Protein AF-K0RJ34-F1 (afdb_monomer_lite)

Foldseek 3Di:
DVVLLQVLCVLVVHDPVVVVVCCVVPVVVSVVSSVVSVLVVLCCCCPPVVNPPSHDHPDDPCVVVDDDDDDPVVVVVVVVVVVVVVVVVVVVVVVVVVVVVVD

Organism: Thalassiosira oceanica (NCBI:txid159749)

Secondary structure (DSSP, 8-state):
-HHHHHHHHHHTT--HHHHHHHHHH-HHHHHHHHHHHHHHHHHHHHHTS--TTTS-----GGGGG------HHHHHHHHHHHHHHHHHHHHHHHHHHHHHHH-

Structure (mmCIF, N/CA/C/O backbone):
data_AF-K0RJ34-F1
#
_entry.id   AF-K0RJ34-F1
#
loop_
_atom_site.group_PDB
_atom_site.id
_atom_site.type_symbol
_atom_site.label_atom_id
_atom_site.label_alt_id
_atom_site.label_comp_id
_atom_site.label_asym_id
_atom_site.label_entity_id
_atom_site.label_seq_id
_atom_site.pdbx_PDB_ins_code
_atom_site.Cartn_x
_atom_site.Cartn_y
_atom_site.Cartn_z
_atom_site.occupancy
_atom_site.B_iso_or_equiv
_atom_site.auth_seq_id
_atom_site.auth_comp_id
_atom_site.auth_asym_id
_atom_site.auth_atom_id
_atom_site.pdbx_PDB_model_num
ATOM 1 N N . VAL A 1 1 ? 20.008 11.654 -19.890 1.00 55.69 1 VAL A N 1
ATOM 2 C CA . VAL A 1 1 ? 18.585 12.083 -19.846 1.00 55.69 1 VAL A CA 1
ATOM 3 C C . VAL A 1 1 ? 17.799 11.533 -21.032 1.00 55.69 1 VAL A C 1
ATOM 5 O O . VAL A 1 1 ? 16.874 10.769 -20.804 1.00 55.69 1 VAL A O 1
ATOM 8 N N . PHE A 1 2 ? 18.219 11.801 -22.274 1.00 65.50 2 PHE A N 1
ATOM 9 C CA 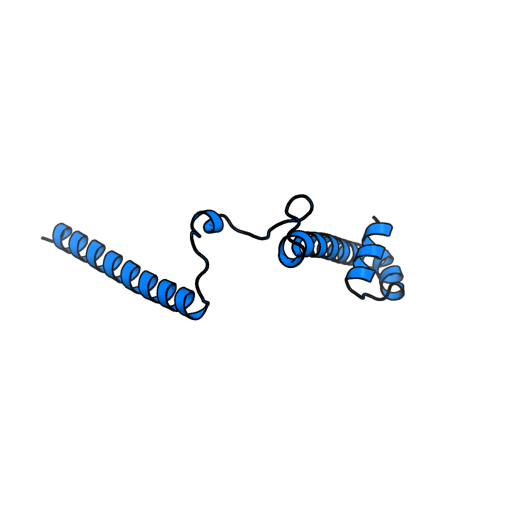. PHE A 1 2 ? 17.545 11.323 -23.494 1.00 65.50 2 PHE A CA 1
ATOM 10 C C . PHE A 1 2 ? 17.336 9.797 -23.563 1.00 65.50 2 PHE A C 1
ATOM 12 O O . PHE A 1 2 ? 16.220 9.341 -23.777 1.00 65.50 2 PHE A O 1
ATOM 19 N N . TYR A 1 3 ? 18.377 9.001 -23.289 1.00 67.19 3 TYR A N 1
ATOM 20 C CA . TYR A 1 3 ? 18.282 7.531 -23.286 1.00 67.19 3 TYR A CA 1
ATOM 21 C C . TYR A 1 3 ? 17.238 6.997 -22.288 1.00 67.19 3 TYR A C 1
ATOM 23 O O . TYR A 1 3 ? 16.450 6.121 -22.624 1.00 67.19 3 TYR A O 1
ATOM 31 N N . ARG A 1 4 ? 17.176 7.583 -21.082 1.00 64.12 4 ARG A N 1
ATOM 32 C CA . ARG A 1 4 ? 16.194 7.208 -20.051 1.00 64.12 4 ARG A CA 1
ATOM 33 C C . ARG A 1 4 ? 14.765 7.570 -20.455 1.00 64.12 4 ARG A C 1
ATOM 35 O O . ARG A 1 4 ? 13.864 6.779 -20.224 1.00 64.12 4 ARG A O 1
ATOM 42 N N . ALA A 1 5 ? 14.568 8.727 -21.090 1.00 65.25 5 ALA A N 1
ATOM 43 C CA . ALA A 1 5 ? 13.263 9.117 -21.621 1.00 65.25 5 ALA A CA 1
ATOM 44 C C . ALA A 1 5 ? 12.802 8.177 -22.748 1.00 65.25 5 ALA A C 1
ATOM 46 O O . ALA A 1 5 ? 11.640 7.788 -22.784 1.00 65.25 5 ALA A O 1
ATOM 47 N N . LEU A 1 6 ? 13.722 7.756 -23.622 1.00 69.88 6 LEU A N 1
ATOM 48 C CA . LEU A 1 6 ? 13.436 6.810 -24.701 1.00 69.88 6 LEU A CA 1
ATOM 49 C C . LEU A 1 6 ? 13.110 5.401 -24.181 1.00 69.88 6 LEU A C 1
ATOM 51 O O . LEU A 1 6 ? 12.235 4.727 -24.718 1.00 69.88 6 LEU A O 1
ATOM 55 N N . GLN A 1 7 ? 13.810 4.957 -23.137 1.00 73.69 7 GLN A N 1
ATOM 56 C CA . GLN A 1 7 ? 13.561 3.669 -22.499 1.00 73.69 7 GLN A CA 1
ATOM 57 C C . GLN A 1 7 ? 12.222 3.668 -21.751 1.00 73.69 7 GLN A C 1
ATOM 59 O O . GLN A 1 7 ? 11.407 2.786 -21.995 1.00 73.69 7 GLN A O 1
ATOM 64 N N . ALA A 1 8 ? 11.945 4.702 -20.949 1.00 67.19 8 ALA A N 1
ATOM 65 C CA . ALA A 1 8 ? 10.665 4.863 -20.256 1.00 67.19 8 ALA A CA 1
ATOM 66 C C . ALA A 1 8 ? 9.477 4.900 -21.231 1.00 67.19 8 ALA A C 1
ATOM 68 O O . ALA A 1 8 ? 8.455 4.271 -20.985 1.00 67.19 8 ALA A O 1
ATOM 69 N N . ALA A 1 9 ? 9.635 5.572 -22.373 1.00 69.69 9 ALA A N 1
ATOM 70 C CA . ALA A 1 9 ? 8.628 5.610 -23.425 1.00 69.69 9 ALA A CA 1
ATOM 71 C C . ALA A 1 9 ? 8.290 4.237 -24.006 1.00 69.69 9 ALA A C 1
ATOM 73 O O . ALA A 1 9 ? 7.123 3.959 -24.251 1.00 69.69 9 ALA A O 1
ATOM 74 N N . ARG A 1 10 ? 9.293 3.372 -24.205 1.00 70.88 10 ARG A N 1
ATOM 75 C CA . ARG A 1 10 ? 9.062 1.992 -24.653 1.00 70.88 10 ARG A CA 1
ATOM 76 C C . ARG A 1 10 ? 8.368 1.156 -23.585 1.00 70.88 10 ARG A C 1
ATOM 78 O O . ARG A 1 10 ? 7.472 0.400 -23.926 1.00 70.88 10 ARG A O 1
ATOM 85 N N . THR A 1 11 ? 8.749 1.311 -22.319 1.00 69.19 11 THR A N 1
ATOM 86 C CA . THR A 1 11 ? 8.097 0.612 -21.199 1.00 69.19 11 THR A CA 1
ATOM 87 C C . THR A 1 11 ? 6.635 1.045 -21.024 1.00 69.19 11 THR A C 1
ATOM 89 O O . THR A 1 11 ? 5.814 0.256 -20.576 1.00 69.19 11 THR A O 1
ATOM 92 N N . MET A 1 12 ? 6.297 2.279 -21.412 1.00 67.44 12 MET A N 1
ATOM 93 C CA . MET A 1 12 ? 4.936 2.833 -21.375 1.00 67.44 12 MET A CA 1
ATOM 94 C C . MET A 1 12 ? 4.148 2.705 -22.689 1.00 67.44 12 MET A C 1
ATOM 96 O O . MET A 1 12 ? 3.055 3.257 -22.785 1.00 67.44 12 MET A O 1
ATOM 100 N N . ASP A 1 13 ? 4.704 2.047 -23.708 1.00 67.31 13 ASP A N 1
ATOM 101 C CA . ASP A 1 13 ? 4.095 1.911 -25.040 1.00 67.31 13 ASP A CA 1
ATOM 102 C C . ASP A 1 13 ? 3.774 3.259 -25.739 1.00 67.31 13 ASP A C 1
ATOM 104 O O . ASP A 1 13 ? 2.849 3.393 -26.542 1.00 67.31 13 ASP A O 1
ATOM 108 N N . ILE A 1 14 ? 4.561 4.301 -25.441 1.00 70.12 14 ILE A N 1
ATOM 109 C CA . ILE A 1 14 ? 4.429 5.634 -26.040 1.00 70.12 14 ILE A CA 1
ATOM 110 C C . ILE A 1 14 ? 5.230 5.683 -27.356 1.00 70.12 14 ILE A C 1
ATOM 112 O O . ILE A 1 14 ? 6.440 5.417 -27.357 1.00 70.12 14 ILE A O 1
ATOM 116 N N . PRO A 1 15 ? 4.626 6.093 -28.489 1.00 72.44 15 PRO A N 1
ATOM 117 C CA . PRO A 1 15 ? 5.320 6.129 -29.770 1.00 72.44 15 PRO A CA 1
ATOM 118 C C . PRO A 1 15 ? 6.492 7.121 -29.777 1.00 72.44 15 PRO A C 1
ATOM 120 O O . PRO A 1 15 ? 6.326 8.323 -29.568 1.00 72.44 15 PRO A O 1
ATOM 123 N N . LEU A 1 16 ? 7.693 6.639 -30.107 1.00 71.88 16 LEU A N 1
ATOM 124 C CA . LEU A 1 16 ? 8.932 7.431 -30.042 1.00 71.88 16 LEU A CA 1
ATOM 125 C C . LEU A 1 16 ? 8.921 8.678 -30.944 1.00 71.88 16 LEU A C 1
ATOM 127 O O . LEU A 1 16 ? 9.531 9.694 -30.614 1.00 71.88 16 LEU A O 1
ATOM 131 N N . TRP A 1 17 ? 8.191 8.629 -32.059 1.00 72.25 17 TRP A N 1
ATOM 132 C CA . TRP A 1 17 ? 8.031 9.762 -32.974 1.00 72.25 17 TRP A CA 1
ATOM 133 C C . TRP A 1 17 ? 7.187 10.903 -32.383 1.00 72.25 17 TRP A C 1
ATOM 135 O O . TRP A 1 17 ? 7.331 12.0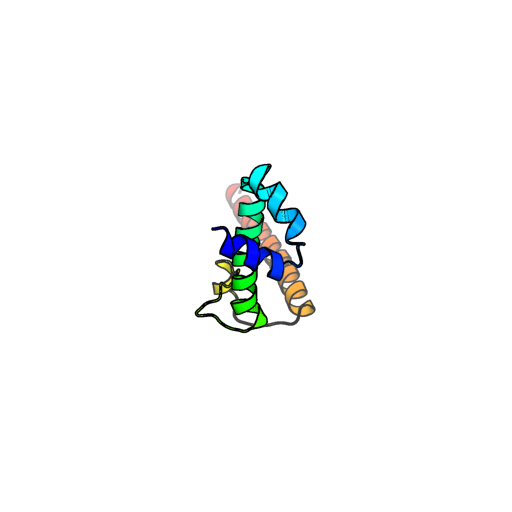40 -32.820 1.00 72.25 17 TRP A O 1
ATOM 145 N N . GLN A 1 18 ? 6.363 10.636 -31.361 1.00 68.00 18 GLN A N 1
ATOM 146 C CA . GLN A 1 18 ? 5.602 11.657 -30.624 1.00 68.00 18 GLN A CA 1
ATOM 147 C C . GLN A 1 18 ? 6.441 12.331 -29.528 1.00 68.00 18 GLN A C 1
ATOM 149 O O . GLN A 1 18 ? 6.156 13.455 -29.117 1.00 68.00 18 GLN A O 1
ATOM 154 N N . ILE A 1 19 ? 7.517 11.677 -29.087 1.00 68.69 19 ILE A N 1
ATOM 155 C CA . ILE A 1 19 ? 8.406 12.180 -28.035 1.00 68.69 19 ILE A CA 1
ATOM 156 C C . ILE A 1 19 ? 9.417 13.190 -28.571 1.00 68.69 19 ILE A C 1
ATOM 158 O O . ILE A 1 19 ? 9.745 14.147 -27.875 1.00 68.69 19 ILE A O 1
ATOM 162 N N . ILE A 1 20 ? 9.875 13.029 -29.815 1.00 73.62 20 ILE A N 1
ATOM 163 C CA . ILE A 1 20 ? 10.864 13.927 -30.432 1.00 73.62 20 ILE A CA 1
ATOM 164 C C . ILE A 1 20 ? 10.356 15.388 -30.522 1.00 73.62 20 ILE A C 1
ATOM 166 O O . ILE A 1 20 ? 11.076 16.279 -30.068 1.00 73.62 20 ILE A O 1
ATOM 170 N N . PRO A 1 21 ? 9.127 15.678 -31.004 1.00 72.06 21 PRO A N 1
ATOM 171 C CA . PRO A 1 21 ? 8.569 17.036 -30.987 1.00 72.06 21 PRO A CA 1
ATOM 172 C C . PRO A 1 21 ? 8.266 17.533 -29.566 1.00 72.06 21 PRO A C 1
ATOM 174 O O . PRO A 1 21 ? 8.453 18.711 -29.255 1.00 72.06 21 PRO A O 1
ATOM 177 N N . GLY A 1 22 ? 7.809 16.633 -28.689 1.00 63.03 22 GLY A N 1
ATOM 178 C CA . GLY A 1 22 ? 7.499 16.932 -27.290 1.00 63.03 22 GLY A CA 1
ATOM 179 C C . GLY A 1 22 ? 8.728 17.339 -26.474 1.00 63.03 22 GLY A C 1
ATOM 180 O O . GLY A 1 22 ? 8.632 18.244 -25.655 1.00 63.03 22 GLY A O 1
ATOM 181 N N . LEU A 1 23 ? 9.903 16.761 -26.739 1.00 65.88 23 LEU A N 1
ATOM 182 C CA . LEU A 1 23 ? 11.166 17.150 -26.096 1.00 65.88 23 LEU A CA 1
ATOM 183 C C . LEU A 1 23 ? 11.606 18.577 -26.455 1.00 65.88 23 LEU A C 1
ATOM 185 O O . LEU A 1 23 ? 12.279 19.218 -25.654 1.00 65.88 23 LEU A O 1
ATOM 189 N N . LEU A 1 24 ? 11.229 19.066 -27.641 1.00 69.69 24 LEU A N 1
ATOM 190 C CA . LEU A 1 24 ? 11.569 20.408 -28.126 1.00 69.69 24 LEU A CA 1
ATOM 191 C C . LEU A 1 24 ? 10.549 21.475 -27.701 1.00 69.69 24 LEU A C 1
ATOM 193 O O . LEU A 1 24 ? 10.906 22.640 -27.565 1.00 69.69 24 LEU A O 1
ATOM 197 N N . THR A 1 25 ? 9.287 21.088 -27.494 1.00 72.81 25 THR A N 1
ATOM 198 C CA . THR A 1 25 ? 8.178 22.020 -27.204 1.00 72.81 25 THR A CA 1
ATOM 199 C C . THR A 1 25 ? 7.686 21.972 -25.756 1.00 72.81 25 THR A C 1
ATOM 201 O O . THR A 1 25 ? 7.146 22.959 -25.265 1.00 72.81 25 THR A O 1
ATOM 204 N N . GLN A 1 26 ? 7.833 20.836 -25.069 1.00 73.62 26 GLN A N 1
ATOM 205 C CA . GLN A 1 26 ? 7.260 20.543 -23.747 1.00 73.62 26 GLN A CA 1
ATOM 206 C C . GLN A 1 26 ? 8.200 19.630 -22.932 1.00 73.62 26 GLN A C 1
ATOM 208 O O . GLN A 1 26 ? 7.800 18.572 -22.437 1.00 73.62 26 GLN A O 1
ATOM 213 N N . PHE A 1 27 ? 9.464 20.046 -22.800 1.00 69.50 27 PHE A N 1
ATOM 214 C CA . PHE A 1 27 ? 10.531 19.281 -22.144 1.00 69.50 27 PHE A CA 1
ATOM 215 C C . PHE A 1 27 ? 10.157 18.798 -20.732 1.00 69.50 27 PHE A C 1
ATOM 217 O O . PHE A 1 27 ? 10.367 17.626 -20.413 1.00 69.50 27 PHE A O 1
ATOM 224 N N . ASP A 1 28 ? 9.527 19.656 -19.925 1.00 73.31 28 ASP A N 1
ATOM 225 C CA . ASP A 1 28 ? 9.135 19.331 -18.548 1.00 73.31 28 ASP A CA 1
ATOM 226 C C . ASP A 1 28 ? 8.165 18.146 -18.482 1.00 73.31 28 ASP A C 1
ATOM 228 O O . ASP A 1 28 ? 8.327 17.251 -17.655 1.00 73.31 28 ASP A O 1
ATOM 232 N N . LYS A 1 29 ? 7.201 18.071 -19.407 1.00 71.94 29 LYS A N 1
ATOM 233 C CA . LYS A 1 29 ? 6.227 16.970 -19.445 1.00 71.94 29 LYS A CA 1
ATOM 234 C C . LYS A 1 29 ? 6.883 15.643 -19.804 1.00 71.94 29 LYS A C 1
ATOM 236 O O . LYS A 1 29 ? 6.587 14.626 -19.183 1.00 71.94 29 LYS A O 1
ATOM 241 N N . ILE A 1 30 ? 7.791 15.647 -20.780 1.00 72.88 30 ILE A N 1
ATOM 242 C CA . ILE A 1 30 ? 8.533 14.439 -21.162 1.00 72.88 30 ILE A CA 1
ATOM 243 C C . ILE A 1 30 ? 9.447 13.981 -20.023 1.00 72.88 30 ILE A C 1
ATOM 245 O O . ILE A 1 30 ? 9.545 12.783 -19.755 1.00 72.88 30 ILE A O 1
ATOM 249 N N . TYR A 1 31 ? 10.081 14.921 -19.320 1.00 74.50 31 TYR A N 1
ATOM 250 C CA . TYR A 1 31 ? 10.874 14.609 -18.139 1.00 74.50 31 TYR A CA 1
ATOM 251 C C . TYR A 1 31 ? 10.017 13.964 -17.040 1.00 74.50 31 TYR A C 1
ATOM 253 O O . TYR A 1 31 ? 10.398 12.917 -16.519 1.00 74.50 31 TYR A O 1
ATOM 261 N N . THR A 1 32 ? 8.835 14.511 -16.741 1.00 75.69 32 THR A N 1
ATOM 262 C CA . THR A 1 32 ? 7.890 13.922 -15.778 1.00 75.69 32 THR A CA 1
ATOM 263 C C . THR A 1 32 ? 7.464 12.510 -16.175 1.00 75.69 32 THR A C 1
ATOM 265 O O . THR A 1 32 ? 7.522 11.615 -15.337 1.00 75.69 32 THR A O 1
ATOM 268 N N . ILE A 1 33 ? 7.103 12.277 -17.440 1.00 73.88 33 ILE A N 1
ATOM 269 C CA . ILE A 1 33 ? 6.737 10.941 -17.944 1.00 73.88 33 ILE A CA 1
ATOM 270 C C . ILE A 1 33 ? 7.900 9.958 -17.758 1.00 73.88 33 ILE A C 1
ATOM 272 O O . ILE A 1 33 ? 7.707 8.848 -17.266 1.00 73.88 33 ILE A O 1
ATOM 276 N N . ALA A 1 34 ? 9.127 10.377 -18.079 1.00 74.12 34 ALA A N 1
ATOM 277 C CA . ALA A 1 34 ? 10.309 9.541 -17.903 1.00 74.12 34 ALA A CA 1
ATOM 278 C C . ALA A 1 34 ? 10.564 9.175 -16.429 1.00 74.12 34 ALA A C 1
ATOM 280 O O . ALA A 1 34 ? 10.908 8.030 -16.133 1.00 74.12 34 ALA A O 1
ATOM 281 N N . GLN A 1 35 ? 10.374 10.121 -15.503 1.00 76.50 35 GLN A N 1
ATOM 282 C CA . GLN A 1 35 ? 10.489 9.859 -14.063 1.00 76.50 35 GLN A CA 1
ATOM 283 C C . GLN A 1 35 ? 9.385 8.926 -13.566 1.00 76.50 35 GLN A C 1
ATOM 285 O O . GLN A 1 35 ? 9.659 8.016 -12.789 1.00 76.50 35 GLN A O 1
ATOM 290 N N . PHE A 1 36 ? 8.157 9.105 -14.055 1.00 77.50 36 PHE A N 1
ATOM 291 C CA . PHE A 1 36 ? 7.031 8.243 -13.709 1.00 77.50 36 PHE A CA 1
ATOM 292 C C . PHE A 1 36 ? 7.269 6.799 -14.175 1.00 77.50 36 PHE A C 1
ATOM 294 O O . PHE A 1 36 ? 6.958 5.856 -13.453 1.00 77.50 36 PHE A O 1
ATOM 301 N N . GLY A 1 37 ? 7.901 6.614 -15.337 1.00 78.50 37 GLY A N 1
ATOM 302 C CA . GLY A 1 37 ? 8.253 5.290 -15.865 1.00 78.50 37 GLY A CA 1
ATOM 303 C C . GLY A 1 37 ? 9.335 4.608 -15.053 1.00 78.50 37 GLY A C 1
ATOM 304 O O . GLY A 1 37 ? 9.174 3.457 -14.666 1.00 78.50 37 GLY A O 1
ATOM 305 N N . ALA A 1 38 ? 10.394 5.346 -14.720 1.00 78.00 38 ALA A N 1
ATOM 306 C CA . ALA A 1 38 ? 11.451 4.840 -13.852 1.00 78.00 38 ALA A CA 1
ATOM 307 C C . ALA A 1 38 ? 10.931 4.490 -12.443 1.00 78.00 38 ALA A C 1
ATOM 309 O O . ALA A 1 38 ? 11.381 3.515 -11.846 1.00 78.00 38 ALA A O 1
ATOM 310 N N . ALA A 1 39 ? 9.978 5.261 -11.910 1.00 82.69 39 ALA A N 1
ATOM 311 C CA . ALA A 1 39 ? 9.322 4.947 -10.644 1.00 82.69 39 ALA A CA 1
ATOM 312 C C . ALA A 1 39 ? 8.443 3.692 -10.760 1.00 82.69 39 ALA A C 1
ATOM 314 O O . ALA A 1 39 ? 8.545 2.805 -9.919 1.00 82.69 39 ALA A O 1
ATOM 315 N N . THR A 1 40 ? 7.646 3.582 -11.827 1.00 85.75 40 THR A N 1
ATOM 316 C CA . THR A 1 40 ? 6.781 2.417 -12.087 1.00 85.75 40 THR A CA 1
ATOM 317 C C . THR A 1 40 ? 7.597 1.128 -12.192 1.00 85.75 40 THR A C 1
ATOM 319 O O . THR A 1 40 ? 7.236 0.133 -11.575 1.00 85.75 40 THR A O 1
ATOM 322 N N . GLU A 1 41 ? 8.737 1.157 -12.890 1.00 87.12 41 GLU A N 1
ATOM 323 C CA . GLU A 1 41 ? 9.649 0.009 -12.993 1.00 87.12 41 GLU A CA 1
ATOM 324 C C . GLU A 1 41 ? 10.138 -0.455 -11.612 1.00 87.12 41 GLU A C 1
ATOM 326 O O . GLU A 1 41 ? 10.094 -1.643 -11.300 1.00 87.12 41 GLU A O 1
ATOM 331 N N . LYS A 1 42 ? 10.544 0.480 -10.744 1.00 89.38 42 LYS A N 1
ATOM 332 C CA . LYS A 1 42 ? 10.983 0.153 -9.380 1.00 89.38 42 LYS A CA 1
ATOM 333 C C . LYS A 1 42 ? 9.864 -0.408 -8.503 1.00 89.38 42 LYS A C 1
ATOM 335 O O . LYS A 1 42 ? 10.132 -1.282 -7.682 1.00 89.38 42 LYS A O 1
ATOM 340 N N . LEU A 1 43 ? 8.634 0.078 -8.669 1.00 91.00 43 LEU A N 1
ATOM 341 C CA . LEU A 1 43 ? 7.466 -0.468 -7.973 1.00 91.00 43 LEU A CA 1
ATOM 342 C C . LEU A 1 43 ? 7.189 -1.909 -8.418 1.00 91.00 43 LEU A C 1
ATOM 344 O O . LEU A 1 43 ? 7.008 -2.788 -7.581 1.00 91.00 43 LEU A O 1
ATOM 348 N N . MET A 1 44 ? 7.214 -2.170 -9.729 1.00 90.81 44 MET A N 1
ATOM 349 C CA . MET A 1 44 ? 6.982 -3.508 -10.283 1.00 90.81 44 MET A CA 1
ATOM 350 C C . MET A 1 44 ? 8.007 -4.529 -9.786 1.00 90.81 44 MET A C 1
ATOM 352 O O . MET A 1 44 ? 7.605 -5.615 -9.380 1.00 90.81 44 MET A O 1
ATOM 356 N N . LYS A 1 45 ? 9.295 -4.164 -9.729 1.00 93.69 45 LYS A N 1
ATOM 357 C CA . LYS A 1 45 ? 10.346 -5.043 -9.193 1.00 93.69 45 LYS A CA 1
ATOM 358 C C . LYS A 1 45 ? 10.032 -5.544 -7.781 1.00 93.69 45 LYS A C 1
ATOM 360 O O . LYS A 1 45 ? 10.088 -6.741 -7.528 1.00 93.69 45 LYS A O 1
ATOM 365 N N . ALA A 1 46 ? 9.622 -4.653 -6.880 1.00 94.00 46 ALA A N 1
ATOM 366 C CA . ALA A 1 46 ? 9.294 -5.044 -5.511 1.00 94.00 46 ALA A CA 1
ATOM 367 C C . ALA A 1 46 ? 7.941 -5.769 -5.396 1.00 94.00 46 ALA A C 1
ATOM 369 O O . ALA A 1 46 ? 7.805 -6.691 -4.598 1.00 94.00 46 ALA A O 1
ATOM 370 N N . THR A 1 47 ? 6.918 -5.341 -6.145 1.00 91.38 47 THR A N 1
ATOM 371 C CA . THR A 1 47 ? 5.541 -5.843 -5.980 1.00 91.38 47 THR A CA 1
ATOM 372 C C . THR A 1 47 ? 5.244 -7.112 -6.780 1.00 91.38 47 THR A C 1
ATOM 374 O O . THR A 1 47 ? 4.476 -7.947 -6.312 1.00 91.38 47 THR A O 1
ATOM 377 N N . ILE A 1 48 ? 5.813 -7.252 -7.978 1.00 92.19 48 ILE A N 1
ATOM 378 C CA . ILE A 1 48 ? 5.550 -8.369 -8.899 1.00 92.19 48 ILE A CA 1
ATOM 379 C C . ILE A 1 48 ? 6.700 -9.372 -8.850 1.00 92.19 48 ILE A C 1
ATOM 381 O O . ILE A 1 48 ? 6.459 -10.562 -8.665 1.00 92.19 48 ILE A O 1
ATOM 385 N N . ASP A 1 49 ? 7.937 -8.888 -8.982 1.00 94.50 49 ASP A N 1
ATOM 386 C CA . ASP A 1 49 ? 9.112 -9.761 -9.097 1.00 94.50 49 ASP A CA 1
ATOM 387 C C . ASP A 1 49 ? 9.683 -10.174 -7.727 1.00 94.50 49 ASP A C 1
ATOM 389 O O . ASP A 1 49 ? 10.511 -11.081 -7.646 1.00 94.50 49 ASP A O 1
ATOM 393 N N . GLY A 1 50 ? 9.236 -9.532 -6.640 1.00 91.94 50 GLY A N 1
ATOM 394 C CA . GLY A 1 50 ? 9.724 -9.782 -5.279 1.00 91.94 50 GLY A CA 1
ATOM 395 C C . GLY A 1 50 ? 11.171 -9.333 -5.041 1.00 91.94 50 GLY A C 1
ATOM 396 O O . GLY A 1 50 ? 11.806 -9.777 -4.086 1.00 91.94 50 GLY A O 1
ATOM 397 N N . ASP A 1 51 ? 11.704 -8.468 -5.905 1.00 95.12 51 ASP A N 1
ATOM 398 C CA . ASP A 1 51 ? 13.042 -7.891 -5.799 1.00 95.12 51 ASP A CA 1
ATOM 399 C C . ASP A 1 51 ? 13.013 -6.680 -4.858 1.00 95.12 51 ASP A C 1
ATOM 401 O O . ASP A 1 51 ? 12.635 -5.567 -5.235 1.00 95.12 51 ASP A O 1
ATOM 405 N N . PHE A 1 52 ? 13.385 -6.919 -3.600 1.00 91.31 52 PHE A N 1
ATOM 406 C CA . PHE A 1 52 ? 13.439 -5.894 -2.555 1.00 91.31 52 PHE A CA 1
ATOM 407 C C . PHE A 1 52 ? 14.795 -5.178 -2.460 1.00 91.31 52 PHE A C 1
ATOM 409 O O . PHE A 1 52 ? 14.905 -4.221 -1.696 1.00 91.31 52 PHE A O 1
ATOM 416 N N . GLU A 1 53 ? 15.806 -5.613 -3.219 1.00 94.00 53 GLU A N 1
ATOM 417 C CA . GLU A 1 53 ? 17.134 -4.982 -3.248 1.00 94.00 53 GLU A CA 1
ATOM 418 C C . GLU A 1 53 ? 17.155 -3.817 -4.249 1.00 94.00 53 GLU A C 1
ATOM 420 O O . GLU A 1 53 ? 17.571 -2.706 -3.913 1.00 94.00 53 GLU A O 1
ATOM 425 N N . ASP A 1 54 ? 16.646 -4.042 -5.467 1.00 91.12 54 ASP A N 1
ATOM 426 C CA . ASP A 1 54 ? 16.596 -3.023 -6.525 1.00 91.12 54 ASP A CA 1
ATOM 427 C C . ASP A 1 54 ? 15.206 -2.380 -6.693 1.00 91.12 54 ASP A C 1
ATOM 429 O O . ASP A 1 54 ? 15.064 -1.345 -7.369 1.00 91.12 54 ASP A O 1
ATOM 433 N N . GLY A 1 55 ? 14.169 -2.990 -6.114 1.00 91.44 55 GLY A N 1
ATOM 434 C CA . GLY A 1 55 ? 12.801 -2.484 -6.114 1.00 91.44 55 GLY A CA 1
ATOM 435 C C . GLY A 1 55 ? 12.505 -1.494 -4.987 1.00 91.44 55 GLY A C 1
ATOM 436 O O . GLY A 1 55 ? 13.280 -1.290 -4.057 1.00 91.44 55 GLY A O 1
ATOM 437 N N . VAL A 1 56 ? 11.347 -0.839 -5.077 1.00 92.44 56 VAL A N 1
ATOM 438 C CA . VAL A 1 56 ? 10.836 0.056 -4.031 1.00 92.44 56 VAL A CA 1
ATOM 439 C C . VAL A 1 56 ? 9.432 -0.385 -3.654 1.00 92.44 56 VAL A C 1
ATOM 441 O O . VAL A 1 56 ? 8.529 -0.361 -4.486 1.00 92.44 56 VAL A O 1
ATOM 444 N N . GLN A 1 57 ? 9.231 -0.749 -2.389 1.00 92.31 57 GLN A N 1
ATOM 445 C CA . GLN A 1 57 ? 7.896 -1.012 -1.861 1.00 92.31 57 GLN A CA 1
ATOM 446 C C . GLN A 1 57 ? 7.179 0.303 -1.556 1.00 92.31 57 GLN A C 1
ATOM 448 O O . GLN A 1 57 ? 7.707 1.171 -0.859 1.00 92.31 57 GLN A O 1
ATOM 453 N N . PHE A 1 58 ? 5.947 0.440 -2.043 1.00 89.00 58 PHE A N 1
ATOM 454 C CA . PHE A 1 58 ? 5.100 1.584 -1.719 1.00 89.00 58 PHE A CA 1
ATOM 455 C C . PHE A 1 58 ? 4.244 1.287 -0.486 1.00 89.00 58 PHE A C 1
ATOM 457 O O . PHE A 1 58 ? 3.056 0.995 -0.585 1.00 89.00 58 PHE A O 1
ATOM 464 N N . ILE A 1 59 ? 4.888 1.324 0.680 1.00 91.62 59 ILE A N 1
ATOM 465 C CA . ILE A 1 59 ? 4.280 1.043 1.985 1.00 91.62 59 ILE A CA 1
ATOM 466 C C . ILE A 1 59 ? 4.440 2.235 2.932 1.00 91.62 59 ILE A C 1
ATOM 468 O O . ILE A 1 59 ? 5.425 2.972 2.877 1.00 91.62 59 ILE A O 1
ATOM 472 N N . GLY A 1 60 ? 3.447 2.436 3.799 1.00 92.31 60 GLY A N 1
ATOM 473 C CA . GLY A 1 60 ? 3.467 3.457 4.846 1.00 92.31 60 GLY A CA 1
ATOM 474 C C . GLY A 1 60 ? 3.928 2.904 6.195 1.00 92.31 60 GLY A C 1
ATOM 475 O O . GLY A 1 60 ? 4.099 1.700 6.368 1.00 92.31 60 GLY A O 1
ATOM 476 N N . GLN A 1 61 ? 4.059 3.783 7.192 1.00 96.38 61 GLN A N 1
ATOM 477 C CA . GLN A 1 61 ? 4.431 3.385 8.560 1.00 96.38 61 GLN A CA 1
ATOM 478 C C . GLN A 1 61 ? 3.426 2.414 9.202 1.00 96.38 61 GLN A C 1
ATOM 480 O O . GLN A 1 61 ? 3.809 1.623 10.061 1.00 96.38 61 GLN A O 1
ATOM 485 N N . SER A 1 62 ? 2.166 2.422 8.751 1.00 94.25 62 SER A N 1
ATOM 486 C CA . SER A 1 62 ? 1.141 1.467 9.183 1.00 94.25 62 SER A CA 1
ATOM 487 C C . SER A 1 62 ? 1.523 0.008 8.920 1.00 94.25 62 SER A C 1
ATOM 489 O O . SER A 1 62 ? 1.022 -0.866 9.619 1.00 94.25 62 SER A O 1
ATOM 491 N N . GLN A 1 63 ? 2.449 -0.269 7.991 1.00 94.88 63 GLN A N 1
ATOM 492 C CA . GLN A 1 63 ? 2.978 -1.616 7.753 1.00 94.88 63 GLN A CA 1
ATOM 493 C C . GLN A 1 63 ? 3.535 -2.262 9.030 1.00 94.88 63 GLN A C 1
ATOM 495 O O . GLN A 1 63 ? 3.423 -3.473 9.187 1.00 94.88 63 GLN A O 1
ATOM 500 N N . GLY A 1 64 ? 4.097 -1.474 9.956 1.00 96.12 64 GLY A N 1
ATOM 501 C CA . GLY A 1 64 ? 4.628 -1.990 11.222 1.00 96.12 64 GLY A CA 1
ATOM 502 C C . GLY A 1 64 ? 3.565 -2.542 12.179 1.00 96.12 64 GLY A C 1
ATOM 503 O O . GLY A 1 64 ? 3.920 -3.210 13.144 1.00 96.12 64 GLY A O 1
ATOM 504 N N . LEU A 1 65 ? 2.281 -2.268 11.924 1.00 95.75 65 LEU A N 1
ATOM 505 C CA . LEU A 1 65 ? 1.147 -2.768 12.709 1.00 95.75 65 LEU A CA 1
ATOM 506 C C . LEU A 1 65 ? 0.503 -4.020 12.089 1.00 95.75 65 LEU A C 1
ATOM 508 O O . LEU A 1 65 ? -0.304 -4.678 12.741 1.00 95.75 65 LEU A O 1
ATOM 512 N N . ILE A 1 66 ? 0.841 -4.353 10.840 1.00 95.44 66 ILE A N 1
ATOM 513 C CA . ILE A 1 66 ? 0.289 -5.515 10.139 1.00 95.44 66 ILE A CA 1
ATOM 514 C C . ILE A 1 66 ? 1.033 -6.764 10.615 1.00 95.44 66 ILE A C 1
ATOM 516 O O . ILE A 1 66 ? 2.253 -6.852 10.477 1.00 95.44 66 ILE A O 1
ATOM 520 N N . SER A 1 67 ? 0.300 -7.729 11.172 1.00 96.69 67 SER A N 1
ATOM 521 C CA . SER A 1 67 ? 0.864 -8.960 11.753 1.00 96.69 67 SER A CA 1
ATOM 522 C C . SER A 1 67 ? 0.311 -10.249 11.138 1.00 96.69 67 SER A C 1
ATOM 524 O O . SER A 1 67 ? 0.771 -11.340 11.472 1.00 96.69 67 SER A O 1
ATOM 526 N N . ASP A 1 68 ? -0.633 -10.132 10.209 1.00 97.31 68 ASP A N 1
ATOM 527 C CA . ASP A 1 68 ? -1.331 -11.231 9.557 1.00 97.31 68 ASP A CA 1
ATOM 528 C C . ASP A 1 68 ? -1.744 -10.878 8.116 1.00 97.31 68 ASP A C 1
ATOM 530 O O . ASP A 1 68 ? -1.598 -9.744 7.656 1.00 97.31 68 ASP A O 1
ATOM 534 N N . ILE A 1 69 ? -2.215 -11.887 7.376 1.00 97.44 69 ILE A N 1
ATOM 535 C CA . ILE A 1 69 ? -2.686 -11.760 5.989 1.00 97.44 69 ILE A CA 1
ATOM 536 C C . ILE A 1 69 ? -4.106 -12.353 5.914 1.00 97.44 69 ILE A C 1
ATOM 538 O O . ILE A 1 69 ? -4.257 -13.529 5.574 1.00 97.44 69 ILE A O 1
ATOM 542 N N . PRO A 1 70 ? -5.145 -11.583 6.284 1.00 97.44 70 PRO A N 1
ATOM 543 C CA . PRO A 1 70 ? -6.533 -12.039 6.250 1.00 97.44 70 PRO A CA 1
ATOM 544 C C . PRO A 1 70 ? -7.110 -12.043 4.828 1.00 97.44 70 PRO A C 1
ATOM 546 O O . PRO A 1 70 ? -6.551 -11.468 3.889 1.00 97.44 70 PRO A O 1
ATOM 549 N N . SER A 1 71 ? -8.286 -12.656 4.669 1.00 98.50 71 SER A N 1
ATOM 550 C CA . SER A 1 71 ? -9.096 -12.437 3.465 1.00 98.50 71 SER A CA 1
ATOM 551 C C . SER A 1 71 ? -9.630 -10.998 3.414 1.00 98.50 71 SER A C 1
ATOM 553 O O . SER A 1 71 ? -9.718 -10.318 4.436 1.00 98.50 71 SER A O 1
ATOM 555 N N . VAL A 1 72 ? -10.034 -10.532 2.228 1.00 98.00 72 VAL A N 1
ATOM 556 C CA . VAL A 1 72 ? -10.624 -9.187 2.081 1.00 98.00 72 VAL A CA 1
ATOM 557 C C . VAL A 1 72 ? -11.892 -9.038 2.925 1.00 98.00 72 VAL A C 1
ATOM 559 O O . VAL A 1 72 ? -12.072 -8.004 3.558 1.00 98.00 72 VAL A O 1
ATOM 562 N N . ASP A 1 73 ? -12.751 -10.061 2.957 1.00 98.44 73 ASP A N 1
ATOM 563 C CA . ASP A 1 73 ? -13.984 -10.040 3.752 1.00 98.44 73 ASP A CA 1
ATOM 564 C C . ASP A 1 73 ? -13.670 -9.884 5.244 1.00 98.44 73 ASP A C 1
ATOM 566 O O . ASP A 1 73 ? -14.128 -8.942 5.884 1.00 98.44 73 ASP A O 1
ATOM 570 N N . GLU A 1 74 ? -12.788 -10.734 5.767 1.00 98.44 74 GLU A N 1
ATOM 571 C CA . GLU A 1 74 ? -12.361 -10.685 7.164 1.00 98.44 74 GLU A CA 1
ATOM 572 C C . GLU A 1 74 ? -11.731 -9.336 7.538 1.00 98.44 74 GLU A C 1
ATOM 574 O O . GLU A 1 74 ? -12.078 -8.766 8.572 1.00 98.44 74 GLU A O 1
ATOM 579 N N . LEU A 1 75 ? -10.846 -8.795 6.690 1.00 98.12 75 LEU A N 1
ATOM 580 C CA . LEU A 1 75 ? -10.215 -7.493 6.917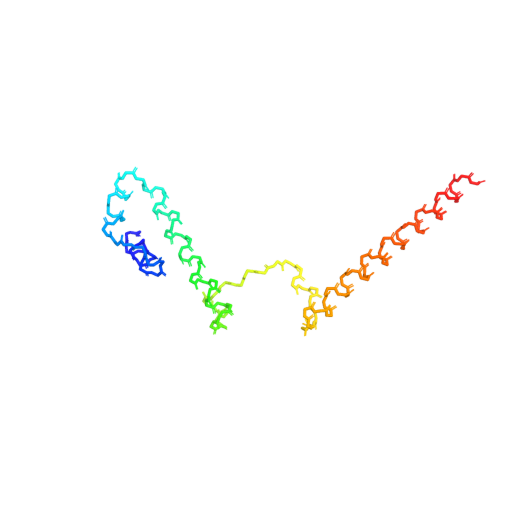 1.00 98.12 75 LEU A CA 1
ATOM 581 C C . LEU A 1 75 ? -11.261 -6.385 7.062 1.00 98.12 75 LEU A C 1
ATOM 583 O O . LEU A 1 75 ? -11.192 -5.583 7.991 1.00 98.12 75 LEU A O 1
ATOM 587 N N . ILE A 1 76 ? -12.233 -6.339 6.150 1.00 98.50 76 ILE A N 1
ATOM 588 C CA . ILE A 1 76 ? -13.275 -5.311 6.163 1.00 98.50 76 ILE A CA 1
ATOM 589 C C . ILE A 1 76 ? -14.172 -5.461 7.393 1.00 98.50 76 ILE A C 1
ATOM 591 O O . ILE A 1 76 ? -14.450 -4.462 8.055 1.00 98.50 76 ILE A O 1
ATOM 595 N N . GLN A 1 77 ? -14.581 -6.685 7.738 1.00 98.50 77 GLN A N 1
ATOM 596 C CA . GLN A 1 77 ? -15.397 -6.931 8.931 1.00 98.50 77 GLN A CA 1
ATOM 597 C C . GLN A 1 77 ? -14.672 -6.499 10.210 1.00 98.50 77 GLN A C 1
ATOM 599 O O . GLN A 1 77 ? -15.264 -5.820 11.050 1.00 98.50 77 GLN A O 1
ATOM 604 N N . ARG A 1 78 ? -13.377 -6.821 10.334 1.00 97.94 78 ARG A N 1
ATOM 605 C CA . ARG A 1 78 ? -12.543 -6.394 11.467 1.00 97.94 78 ARG A CA 1
ATOM 606 C C . ARG A 1 78 ? -12.456 -4.881 11.573 1.00 97.94 78 ARG A C 1
ATOM 608 O O . ARG A 1 78 ? -12.762 -4.341 12.627 1.00 97.94 78 ARG A O 1
ATOM 615 N N . VAL A 1 79 ? -12.122 -4.197 10.477 1.00 97.88 79 VAL A N 1
ATOM 616 C CA . VAL A 1 79 ? -12.005 -2.730 10.458 1.00 97.88 79 VAL A CA 1
ATOM 617 C C . VAL A 1 79 ? -13.315 -2.059 10.877 1.00 97.88 79 VAL A C 1
ATOM 619 O O . VAL A 1 79 ? -13.295 -1.104 11.651 1.00 97.88 79 VAL A O 1
ATOM 622 N N . VAL A 1 80 ? -14.462 -2.548 10.394 1.00 98.31 80 VAL A N 1
ATOM 623 C CA . VAL A 1 80 ? -15.773 -1.993 10.767 1.00 98.31 80 VAL A CA 1
ATOM 624 C C . VAL A 1 80 ? -16.087 -2.252 12.240 1.00 98.31 80 VAL A C 1
ATOM 626 O O . VAL A 1 80 ? -16.509 -1.324 12.929 1.00 98.31 80 VAL A O 1
ATOM 629 N N . SER A 1 81 ? -15.862 -3.474 12.732 1.00 98.31 81 SER A N 1
ATOM 630 C CA . SER A 1 81 ? -16.081 -3.814 14.144 1.00 98.31 81 SER A CA 1
ATOM 631 C C . SER A 1 81 ? -15.207 -2.958 15.062 1.00 98.31 81 SER A C 1
ATOM 633 O O . SER A 1 81 ? -15.727 -2.278 15.940 1.00 98.31 81 SER A O 1
ATOM 635 N N . GLU A 1 82 ? -13.900 -2.898 14.798 1.00 97.38 82 GLU A N 1
ATOM 636 C CA . GLU A 1 82 ? -12.937 -2.126 15.592 1.00 97.38 82 GLU A CA 1
ATOM 637 C C . GLU A 1 82 ? -13.267 -0.624 15.603 1.00 97.38 82 GLU A C 1
ATOM 639 O O . GLU A 1 82 ? -13.086 0.048 16.621 1.00 97.38 82 GLU A O 1
ATOM 644 N N . ALA A 1 83 ? -13.790 -0.081 14.497 1.00 98.25 83 ALA A N 1
ATOM 645 C CA . ALA A 1 83 ? -14.233 1.309 14.430 1.00 98.25 83 ALA A CA 1
ATOM 646 C C . ALA A 1 83 ? -15.471 1.577 15.306 1.00 98.25 83 ALA A C 1
ATOM 648 O O . ALA A 1 83 ? -15.544 2.621 15.962 1.00 98.25 83 ALA A O 1
ATOM 649 N N . ILE A 1 84 ? -16.433 0.648 15.332 1.00 98.12 84 ILE A N 1
ATOM 650 C CA . ILE A 1 84 ? -17.629 0.737 16.186 1.00 98.12 84 ILE A CA 1
ATOM 651 C C . ILE A 1 84 ? -17.232 0.652 17.660 1.00 98.12 84 ILE A C 1
ATOM 653 O O . ILE A 1 84 ? -17.672 1.486 18.458 1.00 98.12 84 ILE A O 1
ATOM 657 N N . ASP A 1 85 ? -16.372 -0.306 18.001 1.00 97.94 85 ASP A N 1
ATOM 658 C CA . ASP A 1 85 ? -15.902 -0.525 19.368 1.00 97.94 85 ASP A CA 1
ATOM 659 C C . ASP A 1 85 ? -15.133 0.706 19.866 1.00 97.94 85 ASP A C 1
ATOM 661 O O . ASP A 1 85 ? -15.498 1.305 20.877 1.00 97.94 85 ASP A O 1
ATOM 665 N N . SER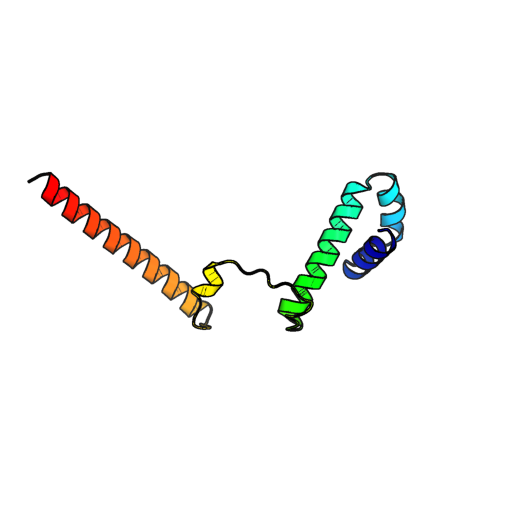 A 1 86 ? -14.174 1.201 19.073 1.00 97.38 86 SER A N 1
ATOM 666 C CA . SER A 1 86 ? -13.393 2.403 19.404 1.00 97.38 86 SER A CA 1
ATOM 667 C C . SER A 1 86 ? -14.272 3.641 19.603 1.00 97.38 86 SER A C 1
ATOM 669 O O . SER A 1 86 ? -14.027 4.449 20.503 1.00 97.38 86 SER A O 1
ATOM 671 N N . SER A 1 87 ? -15.303 3.818 18.769 1.00 97.06 87 SER A N 1
ATOM 672 C CA . SER A 1 87 ? -16.237 4.941 18.899 1.00 97.06 87 SER A CA 1
ATOM 673 C C . SER A 1 87 ? -17.094 4.835 20.161 1.00 97.06 87 SER A C 1
ATOM 675 O O . SER A 1 87 ? -17.388 5.860 20.781 1.00 97.06 87 SER A O 1
ATOM 677 N N . SER A 1 88 ? -17.507 3.622 20.528 1.00 96.31 88 SER A N 1
ATOM 678 C CA . SER A 1 88 ? -18.339 3.366 21.708 1.00 96.31 88 SER A CA 1
ATOM 679 C C . SER A 1 88 ? -17.535 3.563 22.992 1.00 96.31 88 SER A C 1
ATOM 681 O O . SER A 1 88 ? -17.935 4.357 23.841 1.00 96.31 88 SER A O 1
ATOM 683 N N . ASP A 1 89 ? -16.336 2.980 23.069 1.00 96.50 89 ASP A N 1
ATOM 684 C CA . ASP A 1 89 ? -15.407 3.140 24.195 1.00 96.50 89 ASP A CA 1
ATOM 685 C C . ASP A 1 89 ? -15.052 4.612 24.439 1.00 96.50 89 ASP A C 1
ATOM 687 O O . ASP A 1 89 ? -15.003 5.096 25.576 1.00 96.50 89 ASP A O 1
ATOM 691 N N . THR A 1 90 ? -14.843 5.355 23.349 1.00 95.81 90 THR A N 1
ATOM 692 C CA . THR A 1 90 ? -14.580 6.793 23.400 1.00 95.81 90 THR A CA 1
ATOM 693 C C . THR A 1 90 ? -15.777 7.545 23.980 1.00 95.81 90 THR A C 1
ATOM 695 O O . THR A 1 90 ? -15.610 8.374 24.879 1.00 95.81 90 THR A O 1
ATOM 698 N N . TYR A 1 91 ? -16.991 7.258 23.501 1.00 94.50 91 TYR A N 1
ATOM 699 C CA . TYR A 1 91 ? -18.212 7.882 24.011 1.00 94.50 91 TYR A CA 1
ATOM 700 C C . TYR A 1 91 ? -18.410 7.602 25.503 1.00 94.50 91 TYR A C 1
ATOM 702 O O . TYR A 1 91 ? -18.632 8.540 26.274 1.00 94.50 91 TYR A O 1
ATOM 710 N N . ASP A 1 92 ? -18.269 6.346 25.919 1.00 95.00 92 ASP A N 1
ATOM 711 C CA . ASP A 1 92 ? -18.450 5.928 27.306 1.00 95.00 92 ASP A CA 1
ATOM 712 C C . ASP A 1 92 ? -17.444 6.619 28.227 1.00 95.00 92 ASP A C 1
ATOM 714 O O . ASP A 1 92 ? -17.839 7.208 29.239 1.00 95.00 92 ASP A O 1
ATOM 718 N N . THR A 1 93 ? -16.173 6.666 27.823 1.00 95.44 93 THR A N 1
ATOM 719 C CA . THR A 1 93 ? -15.105 7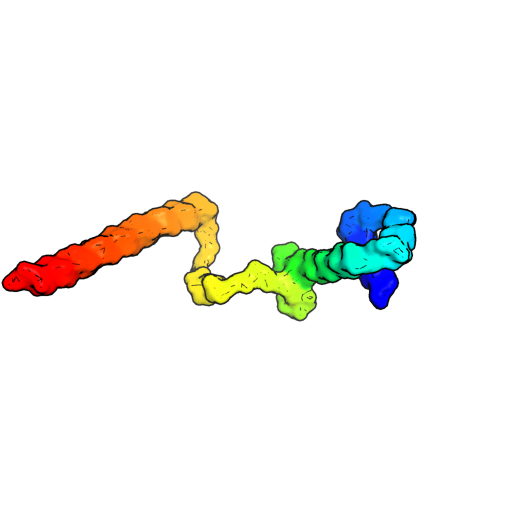.365 28.551 1.00 95.44 93 THR A CA 1
ATOM 720 C C . THR A 1 93 ? -15.396 8.859 28.701 1.00 95.44 93 THR A C 1
ATOM 722 O O . THR A 1 93 ? -15.270 9.425 29.785 1.00 95.44 93 THR A O 1
ATOM 725 N N . PHE A 1 94 ? -15.824 9.538 27.636 1.00 94.69 94 PHE A N 1
ATOM 726 C CA . PHE A 1 94 ? -16.138 10.965 27.734 1.00 94.69 94 PHE A CA 1
ATOM 727 C C . PHE A 1 94 ? -17.428 11.238 28.514 1.00 94.69 94 PHE A C 1
ATOM 729 O O . PHE A 1 94 ? -17.538 12.267 29.189 1.00 94.69 94 PHE A O 1
ATOM 736 N N . SER A 1 95 ? -18.407 10.336 28.442 1.00 93.38 95 SER A N 1
ATOM 737 C CA . SER A 1 95 ? -19.662 10.459 29.183 1.00 93.38 95 SER A CA 1
ATOM 738 C C . SER A 1 95 ? -19.454 10.301 30.695 1.00 93.38 95 SER A C 1
ATOM 740 O O . SER A 1 95 ? -20.064 11.044 31.470 1.00 93.38 95 SER A O 1
ATOM 742 N N . SER A 1 96 ? -18.557 9.402 31.121 1.00 91.38 96 SER A N 1
ATOM 743 C CA . SER A 1 96 ? -18.211 9.195 32.530 1.00 91.38 96 SER A CA 1
ATOM 744 C C . SER A 1 96 ? -17.459 10.398 33.099 1.00 91.38 96 SER A C 1
ATOM 746 O O . SER A 1 96 ? -17.905 10.963 34.097 1.00 91.38 96 SER A O 1
ATOM 748 N N . ILE A 1 97 ? -16.430 10.886 32.395 1.00 93.06 97 ILE A N 1
ATOM 749 C CA . ILE A 1 97 ? -15.683 12.099 32.770 1.00 93.06 97 ILE A CA 1
ATOM 750 C C . ILE A 1 97 ? -16.622 13.305 32.894 1.00 93.06 97 ILE A C 1
ATOM 752 O O . ILE A 1 97 ? -16.545 14.069 33.857 1.00 93.06 97 ILE A O 1
ATOM 756 N N . ARG A 1 98 ? -17.542 13.490 31.935 1.00 90.50 98 ARG A N 1
ATOM 757 C CA . ARG A 1 98 ? -18.504 14.600 31.991 1.00 90.50 98 ARG A CA 1
ATOM 758 C C . ARG A 1 98 ? -19.397 14.506 33.226 1.00 90.50 98 ARG A C 1
ATOM 760 O O . ARG A 1 98 ? -19.634 15.528 33.859 1.00 90.50 98 ARG A O 1
ATOM 767 N N . ARG A 1 99 ? -19.900 13.312 33.561 1.00 88.12 99 ARG A N 1
ATOM 768 C CA .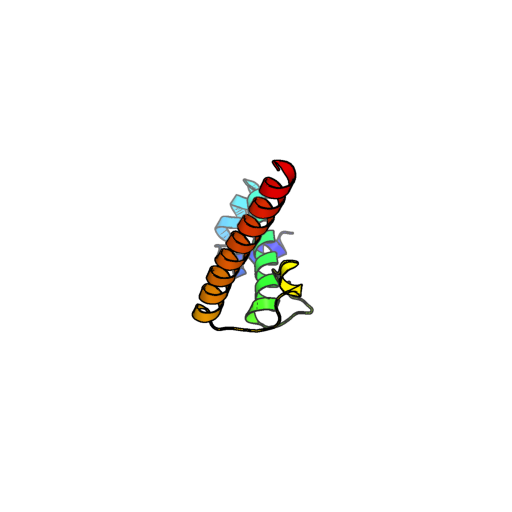 ARG A 1 99 ? -20.757 13.112 34.739 1.00 88.12 99 ARG A CA 1
ATOM 769 C C . ARG A 1 99 ? -20.023 13.454 36.032 1.00 88.12 99 ARG A C 1
ATOM 771 O O . ARG A 1 99 ? -20.601 14.164 36.846 1.00 88.12 99 ARG A O 1
ATOM 778 N N . GLU A 1 100 ? -18.773 13.021 36.182 1.00 89.50 100 GLU A N 1
ATOM 779 C CA . GLU A 1 100 ? -17.934 13.348 37.345 1.00 89.50 100 GLU A CA 1
ATOM 780 C C . GLU A 1 100 ? -17.646 14.849 37.469 1.00 89.50 100 GLU A C 1
ATOM 782 O O . GLU A 1 100 ? -17.653 15.381 38.569 1.00 89.50 100 GLU A O 1
ATOM 787 N N . ALA A 1 101 ? -17.444 15.557 36.355 1.00 82.19 101 ALA A N 1
ATOM 788 C CA . ALA A 1 101 ? -17.169 16.995 36.372 1.00 82.19 101 ALA A CA 1
ATOM 789 C C . ALA A 1 101 ? -18.399 17.879 36.676 1.00 82.19 101 ALA A C 1
ATOM 791 O O . ALA A 1 101 ? -18.244 19.071 36.940 1.00 82.19 101 ALA A O 1
ATOM 792 N N . THR A 1 102 ? -19.616 17.330 36.581 1.00 82.75 102 THR A N 1
ATOM 793 C CA . THR A 1 102 ? -20.884 18.071 36.770 1.00 82.75 102 THR A CA 1
ATOM 794 C C . THR A 1 102 ? -21.660 17.698 38.036 1.00 82.75 102 THR A C 1
ATOM 796 O O . THR A 1 102 ? -22.713 18.292 38.278 1.00 82.75 102 THR A O 1
ATOM 799 N N . GLY A 1 103 ? -21.175 16.723 38.810 1.00 65.31 103 GLY A N 1
ATOM 800 C CA . GLY A 1 103 ? -21.708 16.341 40.125 1.00 65.31 103 GLY A CA 1
ATOM 801 C C . GLY A 1 103 ? -20.881 16.929 41.257 1.00 65.31 103 GLY A C 1
ATOM 802 O O . GLY A 1 103 ? -21.486 17.201 42.317 1.00 65.31 103 GLY A O 1
#

InterPro domains:
  IPR013785 Aldolase-type TIM barrel [G3DSA:3.20.20.70] (2-102)

pLDDT: mean 85.07, std 12.16, range [55.69, 98.5]

Sequence (103 aa):
VFYRALQAARTMDIPLWQIIPGLLTQFDKIYTIAQFGAATEKLMKATIDGDFEDGVQFIGQSQGLISDIPSVDELIQRVVSEAIDSSSDTYDTFSSIRREATG

Radius of gyration: 24.81 Å; chains: 1; bounding box: 40×34×73 Å